Protein AF-A0A522QYF5-F1 (afdb_monomer_lite)

pLDDT: mean 82.73, std 8.45, range [48.97, 92.38]

Radius of gyration: 13.84 Å; chains: 1; bounding box: 30×15×42 Å

Secondary structure (DSSP, 8-state):
-PPPP-GGG-S-TTSEETTEE-----HHHHHHHHHHHHHHHHHTT--

Sequence (47 aa):
MPAPADYHAFPDAHGRFGPYGGSFVAETLIAPLEELTVAYTRLRDDP

Structure (mmCIF, N/CA/C/O backbone):
data_AF-A0A522QYF5-F1
#
_entry.id   AF-A0A522QYF5-F1
#
loop_
_atom_site.group_PDB
_atom_site.id
_atom_site.type_symbol
_atom_site.label_atom_id
_atom_site.label_alt_id
_atom_site.label_comp_id
_atom_site.label_asym_id
_atom_site.label_entity_id
_atom_site.label_seq_id
_atom_site.pdbx_PDB_ins_code
_atom_site.Cartn_x
_atom_site.Cartn_y
_atom_site.Cartn_z
_atom_site.occupancy
_atom_site.B_iso_or_equiv
_atom_site.auth_seq_id
_atom_site.auth_comp_id
_atom_site.auth_asym_id
_atom_site.auth_atom_id
_atom_site.pdbx_PDB_model_num
ATOM 1 N N . MET A 1 1 ? 8.618 -4.715 -31.348 1.00 48.97 1 MET A N 1
ATOM 2 C CA . MET A 1 1 ? 8.053 -3.562 -30.614 1.00 48.97 1 MET A CA 1
ATOM 3 C C . MET A 1 1 ? 7.164 -4.133 -29.521 1.00 48.97 1 MET A C 1
ATOM 5 O O . MET A 1 1 ? 6.310 -4.931 -29.888 1.00 48.97 1 MET A O 1
ATOM 9 N N . PRO A 1 2 ? 7.397 -3.866 -28.222 1.00 63.06 2 PRO A N 1
ATOM 10 C CA . PRO A 1 2 ? 6.475 -4.333 -27.188 1.00 63.06 2 PRO A CA 1
ATOM 11 C C . PRO A 1 2 ? 5.093 -3.703 -27.416 1.00 63.06 2 PRO A C 1
ATOM 13 O O . PRO A 1 2 ? 5.005 -2.570 -27.892 1.00 63.06 2 PRO A O 1
ATOM 16 N N . ALA A 1 3 ? 4.032 -4.465 -27.148 1.00 66.94 3 ALA A N 1
ATOM 17 C CA . ALA A 1 3 ? 2.652 -3.996 -27.253 1.00 66.94 3 ALA A CA 1
ATOM 18 C C . ALA A 1 3 ? 2.416 -2.789 -26.319 1.00 66.94 3 ALA A C 1
ATOM 20 O O . ALA A 1 3 ? 3.077 -2.708 -25.278 1.00 66.94 3 ALA A O 1
ATOM 21 N N . PRO A 1 4 ? 1.515 -1.849 -26.667 1.00 67.25 4 PRO A N 1
ATOM 22 C CA . PRO A 1 4 ? 1.182 -0.735 -25.785 1.00 67.25 4 PRO A CA 1
ATOM 23 C C . PRO A 1 4 ? 0.690 -1.282 -24.442 1.00 67.25 4 PRO A C 1
ATOM 25 O O . PRO A 1 4 ? -0.167 -2.164 -24.404 1.00 67.25 4 PRO A O 1
ATOM 28 N N . ALA A 1 5 ? 1.281 -0.799 -23.351 1.00 71.75 5 ALA A N 1
ATOM 29 C CA . ALA A 1 5 ? 0.885 -1.197 -22.010 1.00 71.75 5 ALA A CA 1
ATOM 30 C C . ALA A 1 5 ? -0.550 -0.719 -21.745 1.00 71.75 5 ALA A C 1
ATOM 32 O O . ALA A 1 5 ? -0.865 0.446 -21.987 1.00 71.75 5 ALA A O 1
ATOM 33 N N . ASP A 1 6 ? -1.414 -1.609 -21.259 1.00 77.81 6 ASP A N 1
ATOM 34 C CA . ASP A 1 6 ? -2.738 -1.220 -20.780 1.00 77.81 6 ASP A CA 1
ATOM 35 C C . ASP A 1 6 ? -2.585 -0.511 -19.430 1.00 77.81 6 ASP A C 1
ATOM 37 O O . ASP A 1 6 ? -2.420 -1.139 -18.384 1.00 77.81 6 ASP A O 1
ATOM 41 N N . TYR A 1 7 ? -2.589 0.821 -19.465 1.00 73.44 7 TYR A N 1
ATOM 42 C CA . TYR A 1 7 ? -2.410 1.661 -18.282 1.00 73.44 7 TYR A CA 1
ATOM 43 C C . TYR A 1 7 ? -3.588 1.586 -17.299 1.00 73.44 7 TYR A C 1
ATOM 45 O O . TYR A 1 7 ? -3.423 1.990 -16.151 1.00 73.44 7 TYR A O 1
ATOM 53 N N . HIS A 1 8 ? -4.743 1.046 -17.710 1.00 78.81 8 HIS A N 1
ATOM 54 C CA . HIS A 1 8 ? -5.884 0.816 -16.820 1.00 78.81 8 HIS A CA 1
ATOM 55 C C . HIS A 1 8 ? -5.745 -0.467 -15.991 1.00 78.81 8 HIS A C 1
ATOM 57 O O . HIS A 1 8 ? -6.430 -0.613 -14.982 1.00 78.81 8 HIS A O 1
ATOM 63 N N . ALA A 1 9 ? -4.856 -1.383 -16.387 1.00 79.19 9 ALA A N 1
ATOM 64 C CA . ALA A 1 9 ? -4.591 -2.632 -15.672 1.00 79.19 9 ALA A CA 1
ATOM 65 C C . ALA A 1 9 ? -3.545 -2.487 -14.547 1.00 79.19 9 ALA A C 1
ATOM 67 O O . ALA A 1 9 ? -3.201 -3.473 -13.895 1.00 79.19 9 ALA A O 1
ATOM 68 N N . PHE A 1 10 ? -3.027 -1.274 -14.330 1.00 76.69 10 PHE A N 1
ATOM 69 C CA . PHE A 1 10 ? -2.072 -0.958 -13.273 1.00 76.69 10 PHE A CA 1
ATOM 70 C C . PHE A 1 10 ? -2.708 -0.118 -12.152 1.00 76.69 10 PHE A C 1
ATOM 72 O O . PHE A 1 10 ? -3.651 0.633 -12.408 1.00 76.69 10 PHE A O 1
ATOM 79 N N . PRO A 1 11 ? -2.147 -0.150 -10.929 1.00 85.56 11 PRO A N 1
ATOM 80 C CA . PRO A 1 11 ? -1.061 -1.030 -10.484 1.00 85.56 11 PRO A CA 1
ATOM 81 C C . PRO A 1 11 ? -1.489 -2.501 -10.414 1.00 85.56 11 PRO A C 1
ATOM 83 O O . PRO A 1 11 ? -2.671 -2.803 -10.270 1.00 85.56 11 PRO A O 1
ATOM 86 N N . ASP A 1 12 ? -0.521 -3.416 -10.503 1.00 82.31 12 ASP A N 1
ATOM 87 C CA . ASP A 1 12 ? -0.784 -4.834 -10.246 1.00 82.31 12 ASP A CA 1
ATOM 88 C C . ASP A 1 12 ? -1.151 -5.088 -8.768 1.00 82.31 12 ASP A C 1
ATOM 90 O O . ASP A 1 12 ? -1.077 -4.196 -7.918 1.00 82.31 12 ASP A O 1
ATOM 94 N N . ALA A 1 13 ? -1.526 -6.326 -8.432 1.00 82.00 13 ALA A N 1
ATOM 95 C CA . ALA A 1 13 ? -1.906 -6.706 -7.067 1.00 82.00 13 ALA A CA 1
ATOM 96 C C . ALA A 1 13 ? -0.796 -6.484 -6.016 1.00 82.00 13 ALA A C 1
ATOM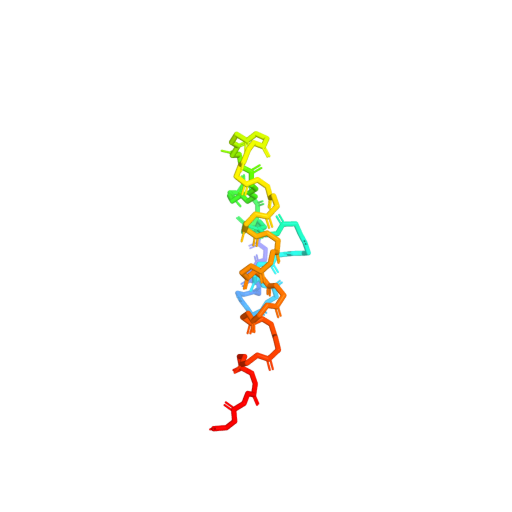 98 O O . ALA A 1 13 ? -1.074 -6.477 -4.819 1.00 82.00 13 ALA A O 1
ATOM 99 N N . HIS A 1 14 ? 0.455 -6.299 -6.446 1.00 80.25 14 HIS A N 1
ATOM 100 C CA . HIS A 1 14 ? 1.597 -5.995 -5.588 1.00 80.25 14 HIS A CA 1
ATOM 101 C C . HIS A 1 14 ? 1.946 -4.498 -5.567 1.00 80.25 14 HIS A C 1
ATOM 103 O O . HIS A 1 14 ? 2.971 -4.121 -4.995 1.00 80.25 14 HIS A O 1
ATOM 109 N N . GLY A 1 15 ? 1.126 -3.639 -6.178 1.00 82.62 15 GLY A N 1
ATOM 110 C CA . GLY A 1 15 ? 1.359 -2.199 -6.232 1.00 82.62 15 GLY A CA 1
ATOM 111 C C . GLY A 1 15 ? 2.442 -1.790 -7.234 1.00 82.62 15 GLY A C 1
ATOM 112 O O . GLY A 1 15 ? 3.059 -0.736 -7.065 1.00 82.62 15 GLY A O 1
ATOM 113 N N . ARG A 1 16 ? 2.743 -2.621 -8.240 1.00 84.75 16 ARG A N 1
ATOM 114 C CA . ARG A 1 16 ? 3.782 -2.342 -9.240 1.00 84.75 16 ARG A CA 1
ATOM 115 C C . ARG A 1 16 ? 3.195 -1.847 -10.558 1.00 84.75 16 ARG A C 1
ATOM 117 O O . ARG A 1 16 ? 2.130 -2.269 -10.997 1.00 84.75 16 ARG A O 1
ATOM 124 N N . PHE A 1 17 ? 3.956 -0.980 -11.213 1.00 83.94 17 PHE A N 1
ATOM 125 C CA . PHE A 1 17 ? 3.783 -0.501 -12.579 1.00 83.94 17 PHE A CA 1
ATOM 126 C C . PHE A 1 17 ? 4.925 -1.067 -13.431 1.00 83.94 17 PHE A C 1
ATOM 128 O O . PHE A 1 17 ? 5.979 -0.446 -13.606 1.00 83.94 17 PHE A O 1
ATOM 135 N N . GLY A 1 18 ? 4.755 -2.300 -13.910 1.00 82.38 18 GLY A N 1
ATOM 136 C CA . GLY A 1 18 ? 5.821 -3.040 -14.584 1.00 82.38 18 GLY A CA 1
ATOM 137 C C . GLY A 1 18 ? 7.001 -3.298 -13.631 1.00 82.38 18 GLY A C 1
ATOM 138 O O . GLY A 1 18 ? 6.790 -3.871 -12.564 1.00 82.38 18 GLY A O 1
ATOM 139 N N . PRO A 1 19 ? 8.244 -2.902 -13.967 1.00 83.31 19 PRO A N 1
ATOM 140 C CA . PRO A 1 19 ? 9.399 -3.115 -13.091 1.00 83.31 19 PRO A CA 1
ATOM 141 C C . PRO A 1 19 ? 9.495 -2.106 -11.930 1.00 83.31 19 PRO A C 1
ATOM 143 O O . PRO A 1 19 ? 10.405 -2.215 -11.110 1.00 83.31 19 PRO A O 1
ATOM 146 N N . TYR A 1 20 ? 8.599 -1.118 -11.861 1.00 82.50 20 TYR A N 1
ATOM 147 C CA . TYR A 1 20 ? 8.639 -0.027 -10.885 1.00 82.50 20 TYR A CA 1
ATOM 148 C C . TYR A 1 20 ? 7.520 -0.163 -9.843 1.00 82.50 20 TYR A C 1
ATOM 150 O O . TYR A 1 20 ? 6.475 -0.735 -10.131 1.00 82.50 20 TYR A O 1
ATOM 158 N N . GLY A 1 21 ? 7.702 0.392 -8.643 1.00 84.38 21 GLY A N 1
ATOM 159 C CA . GLY A 1 21 ? 6.702 0.359 -7.564 1.00 84.38 21 GLY A CA 1
ATOM 160 C C . GLY A 1 21 ? 6.904 -0.784 -6.563 1.00 84.38 21 GLY A C 1
ATOM 161 O O . GLY A 1 21 ? 8.025 -1.252 -6.358 1.00 84.38 21 GLY A O 1
ATOM 162 N N . GLY A 1 22 ? 5.813 -1.222 -5.931 1.00 82.94 22 GLY A N 1
ATOM 163 C CA . GLY A 1 22 ? 5.846 -2.106 -4.762 1.00 82.94 22 GLY A CA 1
ATOM 164 C C . GLY A 1 22 ? 6.139 -1.365 -3.450 1.00 82.94 22 GLY A C 1
ATOM 165 O O . GLY A 1 22 ? 6.376 -0.159 -3.438 1.00 82.94 22 GLY A O 1
ATOM 166 N N . SER A 1 23 ? 6.134 -2.099 -2.335 1.00 80.44 23 SER A N 1
ATOM 167 C CA . SER A 1 23 ? 6.373 -1.551 -0.992 1.00 80.44 23 SER A CA 1
ATOM 168 C C . SER A 1 23 ? 7.766 -1.911 -0.477 1.00 80.44 23 SER A C 1
ATOM 170 O O . SER A 1 23 ? 8.011 -3.044 -0.072 1.00 80.44 23 SER A O 1
ATOM 172 N N . PHE A 1 24 ? 8.671 -0.929 -0.460 1.00 83.81 24 PHE A N 1
ATOM 173 C CA . PHE A 1 24 ? 9.988 -1.010 0.186 1.00 83.81 24 PHE A CA 1
ATOM 174 C C . PHE A 1 24 ? 9.998 -0.108 1.421 1.00 83.81 24 PHE A C 1
ATOM 176 O O . PHE A 1 24 ? 10.566 0.983 1.417 1.00 83.81 24 PHE A 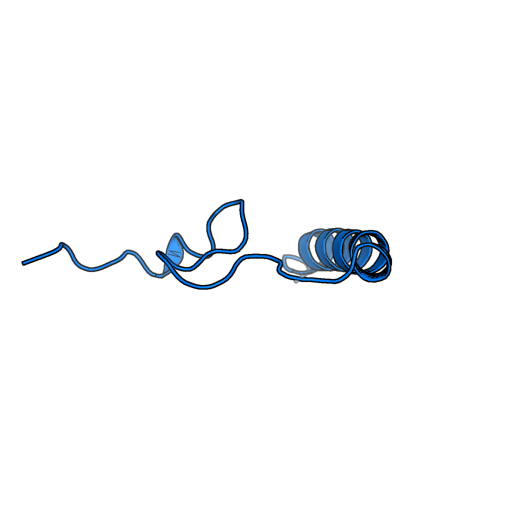O 1
ATOM 183 N N . VAL A 1 25 ? 9.297 -0.542 2.463 1.00 82.81 25 VAL A N 1
ATOM 184 C CA . VAL A 1 25 ? 9.086 0.221 3.699 1.00 82.81 25 VAL A CA 1
ATOM 185 C C . VAL A 1 25 ? 9.648 -0.534 4.897 1.00 82.81 25 VAL A C 1
ATOM 187 O O . VAL A 1 25 ? 9.829 -1.750 4.845 1.00 82.81 25 VAL A O 1
ATOM 190 N N . ALA A 1 26 ? 9.939 0.187 5.980 1.00 88.44 26 ALA A N 1
ATOM 191 C CA . ALA A 1 26 ? 10.316 -0.438 7.243 1.00 88.44 26 ALA A CA 1
ATOM 192 C C . ALA A 1 26 ? 9.156 -1.285 7.792 1.00 88.44 26 ALA A C 1
ATOM 194 O O . ALA A 1 26 ? 7.994 -0.924 7.612 1.00 88.44 26 ALA A O 1
ATOM 195 N N . GLU A 1 27 ? 9.468 -2.365 8.512 1.00 87.38 27 GLU A N 1
ATOM 196 C CA . GLU A 1 27 ? 8.465 -3.268 9.101 1.00 87.38 27 GLU A CA 1
ATOM 197 C C . GLU A 1 27 ? 7.447 -2.523 9.979 1.00 87.38 27 GLU A C 1
ATOM 199 O O . GLU A 1 27 ? 6.248 -2.781 9.922 1.00 87.38 27 GLU A O 1
ATOM 204 N N . THR A 1 28 ? 7.907 -1.504 10.707 1.00 91.06 28 THR A N 1
ATOM 205 C CA . THR A 1 28 ? 7.071 -0.641 11.554 1.00 91.06 28 THR A CA 1
ATOM 206 C C . THR A 1 28 ? 6.030 0.173 10.785 1.00 91.06 28 THR A C 1
ATOM 208 O O . THR A 1 28 ? 5.076 0.662 11.385 1.00 91.06 28 THR A O 1
ATOM 211 N N . LEU A 1 29 ? 6.203 0.335 9.472 1.00 88.25 29 LEU A N 1
ATOM 212 C CA . LEU A 1 29 ? 5.284 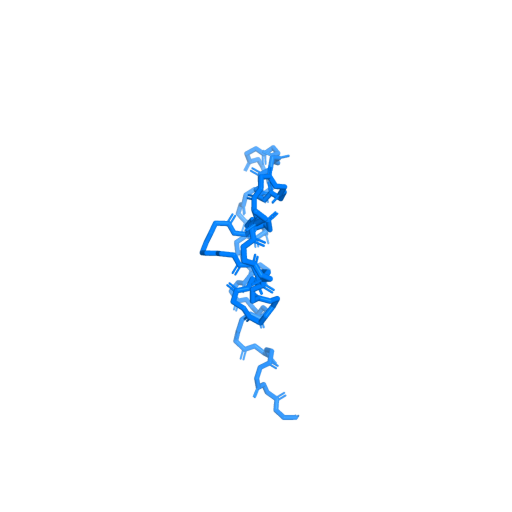1.062 8.600 1.00 88.25 29 LEU A CA 1
ATOM 213 C C . LEU A 1 29 ? 4.337 0.135 7.832 1.00 88.25 29 LEU A C 1
ATOM 215 O O . LEU A 1 29 ? 3.424 0.639 7.187 1.00 88.25 29 LEU A O 1
ATOM 219 N N . ILE A 1 30 ? 4.512 -1.188 7.907 1.00 88.00 30 ILE A N 1
ATOM 220 C CA . ILE A 1 30 ? 3.656 -2.143 7.190 1.00 88.00 30 ILE A CA 1
ATOM 221 C C . ILE A 1 30 ? 2.214 -2.045 7.699 1.00 88.00 30 ILE A C 1
ATOM 223 O O . ILE A 1 30 ? 1.323 -1.715 6.924 1.00 88.00 30 ILE A O 1
ATOM 227 N N . ALA A 1 31 ? 1.997 -2.234 9.003 1.00 90.25 31 ALA A N 1
ATOM 228 C CA . ALA A 1 31 ? 0.663 -2.206 9.608 1.00 90.25 31 ALA A CA 1
ATOM 229 C C . ALA A 1 31 ? -0.134 -0.912 9.317 1.00 90.25 31 ALA A C 1
ATOM 231 O O . ALA A 1 31 ? -1.249 -1.010 8.801 1.00 90.25 31 ALA A O 1
ATOM 232 N N . PRO A 1 32 ? 0.402 0.306 9.551 1.00 91.12 32 PRO A N 1
ATOM 233 C CA . PRO A 1 32 ? -0.348 1.525 9.247 1.00 91.12 32 PRO A CA 1
ATOM 234 C C . PRO A 1 32 ? -0.612 1.715 7.743 1.00 91.12 32 PRO A C 1
ATOM 236 O O . PRO A 1 32 ? -1.634 2.292 7.372 1.00 91.12 32 PRO A O 1
ATOM 239 N N . LEU A 1 33 ? 0.270 1.232 6.859 1.00 88.62 33 LEU A N 1
ATOM 240 C CA . LEU A 1 33 ? 0.042 1.293 5.411 1.00 88.62 33 LEU A CA 1
ATOM 241 C C . LEU A 1 33 ? -1.010 0.287 4.939 1.00 88.62 33 LEU A C 1
ATOM 243 O O . LEU A 1 33 ? -1.786 0.603 4.035 1.00 88.62 33 LEU A O 1
ATOM 247 N N . GLU A 1 34 ? -1.072 -0.896 5.544 1.00 89.31 34 GLU A N 1
ATOM 248 C CA . GLU A 1 34 ? -2.133 -1.871 5.283 1.00 89.31 34 GLU A CA 1
ATOM 249 C C . GLU A 1 34 ? -3.496 -1.323 5.714 1.00 89.31 34 GLU A C 1
ATOM 251 O O . GLU A 1 34 ? -4.442 -1.350 4.925 1.00 89.31 34 GLU A O 1
ATOM 256 N N . GLU A 1 35 ? -3.590 -0.742 6.913 1.00 92.38 35 GLU A N 1
ATOM 257 C CA . GLU A 1 35 ? -4.814 -0.089 7.393 1.00 92.38 35 GLU A CA 1
ATOM 258 C C . GLU A 1 35 ? -5.262 1.038 6.457 1.00 92.38 35 GLU A C 1
ATOM 260 O O . GLU A 1 35 ? -6.435 1.103 6.071 1.00 92.38 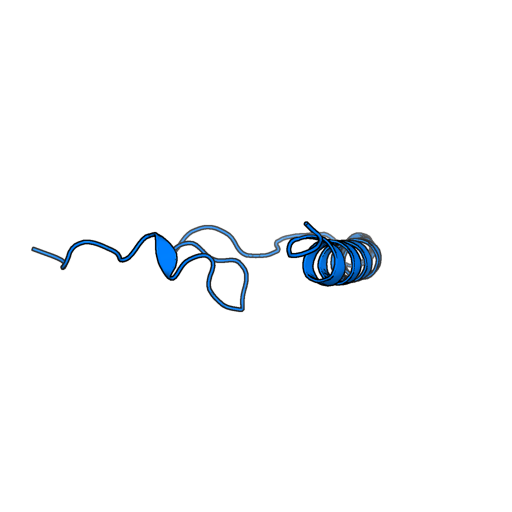35 GLU A O 1
ATOM 265 N N . LEU A 1 36 ? -4.323 1.887 6.031 1.00 90.88 36 LEU A N 1
ATOM 266 C CA . LEU A 1 36 ? -4.592 2.952 5.071 1.00 90.88 36 LEU A CA 1
ATOM 267 C C . LEU A 1 36 ? -5.080 2.393 3.729 1.00 90.88 36 LEU A C 1
ATOM 269 O O . LEU A 1 36 ? -6.042 2.909 3.165 1.00 90.88 36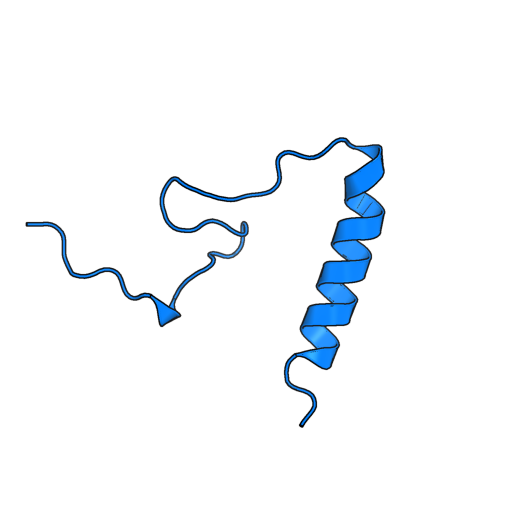 LEU A O 1
ATOM 273 N N . THR A 1 37 ? -4.456 1.325 3.231 1.00 89.75 37 THR A N 1
ATOM 274 C CA . THR A 1 37 ? -4.839 0.669 1.972 1.00 89.75 37 THR A CA 1
ATOM 275 C C . THR A 1 37 ? -6.255 0.106 2.054 1.00 89.75 37 THR A C 1
ATOM 277 O O . THR A 1 37 ? -7.049 0.284 1.127 1.00 89.75 37 THR A O 1
ATOM 280 N N . VAL A 1 38 ? -6.611 -0.529 3.173 1.00 90.88 38 VAL A N 1
ATOM 281 C CA . VAL A 1 38 ? -7.963 -1.046 3.416 1.00 90.88 38 VAL A CA 1
ATOM 282 C C . VAL A 1 38 ? -8.982 0.091 3.473 1.00 90.88 38 VAL A C 1
ATOM 284 O O . VAL A 1 38 ? -10.024 0.003 2.822 1.00 90.88 38 VAL A O 1
ATOM 287 N N . ALA A 1 39 ? -8.696 1.158 4.222 1.00 92.00 39 ALA A N 1
ATOM 288 C CA . ALA A 1 39 ? -9.585 2.312 4.326 1.00 92.00 39 ALA A CA 1
ATOM 289 C C . ALA A 1 39 ? -9.786 2.990 2.964 1.00 92.00 39 ALA A C 1
ATOM 291 O O . ALA A 1 39 ? -10.921 3.229 2.555 1.00 92.00 39 ALA A O 1
ATOM 292 N N . TYR A 1 40 ? -8.698 3.219 2.228 1.00 88.44 40 TYR A N 1
ATOM 293 C CA . TYR A 1 40 ? -8.736 3.785 0.885 1.00 88.44 40 TYR A CA 1
ATOM 294 C C . TYR A 1 40 ? -9.550 2.915 -0.075 1.00 88.44 40 TYR A C 1
ATOM 296 O O . TYR A 1 40 ? -10.432 3.422 -0.754 1.00 88.44 40 TYR A O 1
ATOM 304 N N . THR A 1 41 ? -9.321 1.599 -0.096 1.00 88.06 41 THR A N 1
ATOM 305 C CA . THR A 1 41 ? -10.041 0.682 -0.999 1.00 88.06 41 THR A CA 1
ATOM 306 C C . THR A 1 41 ? -11.543 0.673 -0.726 1.00 88.06 41 THR A C 1
ATOM 308 O O . THR A 1 41 ? -12.330 0.566 -1.659 1.00 88.06 41 THR A O 1
ATOM 311 N N . ARG A 1 42 ? -11.952 0.812 0.541 1.00 89.75 42 ARG A N 1
ATOM 312 C CA . ARG A 1 42 ? -13.371 0.909 0.914 1.00 89.75 42 ARG A CA 1
ATOM 313 C C . ARG A 1 42 ? -14.020 2.209 0.450 1.00 89.75 42 ARG A C 1
ATOM 315 O O . ARG A 1 42 ? -15.194 2.190 0.111 1.00 89.75 42 ARG A O 1
ATOM 322 N N . LEU A 1 43 ? -13.276 3.312 0.483 1.00 90.75 43 LEU A N 1
ATOM 323 C CA . LEU A 1 43 ? -13.802 4.656 0.231 1.00 90.75 43 LEU A CA 1
ATOM 324 C C . LEU A 1 43 ? -13.591 5.141 -1.205 1.00 90.75 43 LEU A C 1
ATOM 326 O O . LEU A 1 43 ? -14.204 6.115 -1.612 1.00 90.75 43 LEU A O 1
ATOM 330 N N . ARG A 1 44 ? -12.716 4.503 -1.983 1.00 86.38 44 ARG A N 1
ATOM 331 C CA . ARG A 1 44 ? -12.372 4.951 -3.341 1.00 86.38 44 ARG A CA 1
ATOM 332 C C . ARG A 1 44 ? -13.574 4.972 -4.284 1.00 86.38 44 ARG 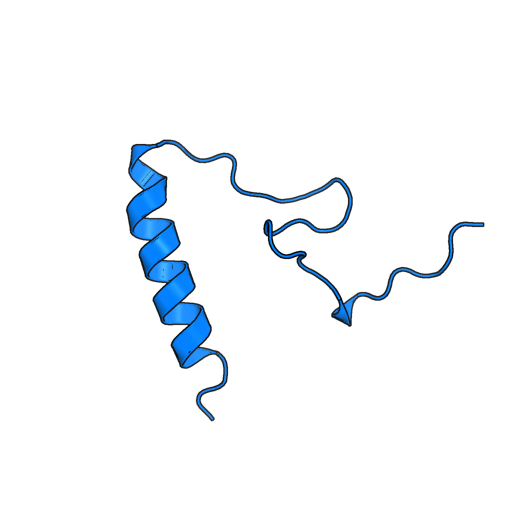A C 1
ATOM 334 O O . ARG A 1 44 ? -13.623 5.816 -5.172 1.00 86.38 44 ARG A O 1
ATOM 341 N N . ASP A 1 45 ? -14.495 4.035 -4.092 1.00 84.50 45 ASP A N 1
ATOM 342 C CA . ASP A 1 45 ? -15.687 3.879 -4.923 1.00 84.50 45 ASP A CA 1
ATOM 343 C C . ASP A 1 45 ? -16.939 4.473 -4.231 1.00 84.50 45 ASP A C 1
ATOM 345 O O . ASP A 1 45 ? -18.058 4.271 -4.706 1.00 84.50 45 ASP A O 1
ATOM 349 N N . ASP A 1 46 ? -16.755 5.182 -3.105 1.00 78.81 46 ASP A N 1
ATOM 350 C CA . ASP A 1 46 ? -17.803 5.963 -2.435 1.00 78.81 46 ASP A CA 1
ATOM 351 C C . ASP A 1 46 ? -18.098 7.216 -3.293 1.00 78.81 46 ASP A C 1
ATOM 353 O O . ASP A 1 46 ? -17.152 7.943 -3.619 1.00 78.81 46 ASP A O 1
ATOM 357 N N . PRO A 1 47 ? -19.350 7.420 -3.752 1.00 75.19 47 PRO A N 1
ATOM 358 C CA . PRO A 1 47 ? -19.717 8.456 -4.725 1.00 75.19 47 PRO A CA 1
ATOM 359 C C . PRO A 1 47 ? -19.491 9.911 -4.286 1.00 75.19 47 PRO A C 1
ATOM 361 O O . PRO A 1 47 ? -19.609 10.226 -3.081 1.00 75.19 47 PRO A O 1
#

Foldseek 3Di:
DDDPDPPVCDDDPQRDDVVDGGDPDDPVCPVVVVVVVVVCVVCVPPD